Protein AF-A0A1J0GIA4-F1 (afdb_monomer_lite)

Organism: NCBI:txid1552

Secondary structure (DSSP, 8-state):
--------HHHHHHHHHHHS-HHHHHHHHTS-HHHHHHHHHHTT-------PPP--GGGGS--S--

Foldseek 3Di:
DPPPPPQDLVQLVVLCVVVVDLVRSCVVSVHDSVVSVVSCVVVVHDNDDDDDDPPDPPPPDPDPDD

pLDDT: mean 80.81, std 15.3, range [35.66, 93.69]

Sequence (66 aa):
MANVKTIDVNRAIELYEKYGSMNRAALSLGCSPVKLKQILIENKIEIKIYKAARWDTKARANKVNA

Radius of gyration: 19.79 Å; chains: 1; bounding box: 51×25×54 Å

Structure (mmCIF, N/CA/C/O backbone):
data_AF-A0A1J0GIA4-F1
#
_entry.id   AF-A0A1J0GIA4-F1
#
loop_
_atom_site.group_PDB
_atom_site.id
_atom_site.type_symbol
_atom_site.label_atom_id
_atom_site.label_alt_id
_atom_site.label_comp_id
_atom_site.label_asym_id
_atom_site.label_entity_id
_atom_site.label_seq_id
_atom_site.pdbx_PDB_ins_code
_atom_site.Cartn_x
_atom_site.Cartn_y
_atom_site.Cartn_z
_atom_site.occupancy
_atom_site.B_iso_or_equiv
_atom_site.auth_seq_id
_atom_site.auth_comp_id
_atom_site.auth_asym_id
_atom_site.auth_atom_id
_atom_site.pdbx_PDB_model_num
ATOM 1 N N . MET A 1 1 ? -21.621 15.980 4.787 1.00 35.66 1 MET A N 1
ATOM 2 C CA . MET A 1 1 ? -20.322 15.604 5.388 1.00 35.66 1 MET A CA 1
ATOM 3 C C . MET A 1 1 ? -19.909 14.268 4.802 1.00 35.66 1 MET A C 1
ATOM 5 O O . MET A 1 1 ? -20.712 13.345 4.839 1.00 35.66 1 MET A O 1
ATOM 9 N N . ALA A 1 2 ? -18.737 14.177 4.171 1.00 48.31 2 ALA A N 1
ATOM 10 C CA . ALA A 1 2 ? -18.250 12.903 3.651 1.00 48.31 2 ALA A CA 1
ATOM 11 C C . ALA A 1 2 ? -18.098 11.930 4.827 1.00 48.31 2 ALA A C 1
ATOM 13 O O . ALA A 1 2 ? -17.394 12.248 5.784 1.00 48.31 2 ALA A O 1
ATOM 14 N N . ASN A 1 3 ? -18.788 10.787 4.773 1.00 52.09 3 ASN A N 1
ATOM 15 C CA . ASN A 1 3 ? -18.585 9.697 5.720 1.00 52.09 3 ASN A CA 1
ATOM 16 C C . ASN A 1 3 ? -17.090 9.385 5.734 1.00 52.09 3 ASN A C 1
ATOM 18 O O . ASN A 1 3 ? -16.550 8.915 4.729 1.00 52.09 3 ASN A O 1
ATOM 22 N N . VAL A 1 4 ? -16.417 9.684 6.845 1.00 56.94 4 VAL A N 1
ATOM 23 C CA . VAL A 1 4 ? -15.040 9.257 7.073 1.00 56.94 4 VAL A CA 1
ATOM 24 C C . VAL A 1 4 ? -15.117 7.745 7.212 1.00 56.94 4 VAL A C 1
ATOM 26 O O . VAL A 1 4 ? -15.294 7.224 8.306 1.00 56.94 4 VAL A O 1
ATOM 29 N N . LYS A 1 5 ? -15.088 7.033 6.080 1.00 64.44 5 LYS A N 1
ATOM 30 C CA . LYS A 1 5 ? -14.938 5.584 6.074 1.00 64.44 5 LYS A CA 1
ATOM 31 C C . LYS A 1 5 ? -13.619 5.318 6.780 1.00 64.44 5 LYS A C 1
ATOM 33 O O . LYS A 1 5 ? -12.554 5.656 6.260 1.00 64.44 5 LYS A O 1
ATOM 38 N N . THR A 1 6 ? -13.711 4.797 7.994 1.00 76.00 6 THR A N 1
ATOM 39 C CA . THR A 1 6 ? -12.585 4.206 8.697 1.00 76.00 6 THR A CA 1
ATOM 40 C C . THR A 1 6 ? -12.021 3.140 7.770 1.00 76.00 6 THR A C 1
ATOM 42 O O . THR A 1 6 ? -12.709 2.198 7.381 1.00 76.00 6 THR A O 1
ATOM 45 N N . ILE A 1 7 ? -10.801 3.375 7.294 1.00 81.50 7 ILE A N 1
ATOM 46 C CA . ILE A 1 7 ? -10.121 2.429 6.420 1.00 81.50 7 ILE A CA 1
ATOM 47 C C . ILE A 1 7 ? -9.666 1.290 7.321 1.00 81.50 7 ILE A C 1
ATOM 49 O O . ILE A 1 7 ? -8.884 1.514 8.242 1.00 81.50 7 ILE A O 1
ATOM 53 N N . ASP A 1 8 ? -10.173 0.089 7.061 1.00 88.81 8 ASP A N 1
ATOM 54 C CA . ASP A 1 8 ? -9.679 -1.112 7.719 1.00 88.81 8 ASP A CA 1
ATOM 55 C C . ASP A 1 8 ? -8.233 -1.358 7.272 1.00 88.81 8 ASP A C 1
ATOM 57 O O . ASP A 1 8 ? -7.946 -1.568 6.087 1.00 88.81 8 ASP A O 1
ATOM 61 N N . VAL A 1 9 ? -7.321 -1.278 8.238 1.00 88.50 9 VAL A N 1
ATOM 62 C CA . VAL A 1 9 ? -5.886 -1.432 8.026 1.00 88.50 9 VAL A CA 1
ATOM 63 C C . VAL A 1 9 ? -5.568 -2.841 7.542 1.00 88.50 9 VAL A C 1
ATOM 65 O O . VAL A 1 9 ? -4.852 -2.974 6.557 1.00 88.50 9 VAL A O 1
ATOM 68 N N . ASN A 1 10 ? -6.148 -3.885 8.139 1.00 92.06 10 ASN A N 1
ATOM 69 C CA . ASN A 1 10 ? -5.876 -5.270 7.739 1.00 92.06 10 ASN A CA 1
ATOM 70 C C . ASN A 1 10 ? -6.273 -5.490 6.282 1.00 92.06 10 ASN A C 1
ATOM 72 O O . ASN A 1 10 ? -5.507 -6.029 5.483 1.00 92.06 10 ASN A O 1
ATOM 76 N N . ARG A 1 11 ? -7.433 -4.949 5.901 1.00 92.25 11 ARG A N 1
ATOM 77 C CA . ARG A 1 11 ? -7.896 -5.006 4.517 1.00 92.25 11 ARG A CA 1
ATOM 78 C C . ARG A 1 11 ? -6.966 -4.268 3.557 1.00 92.25 11 ARG A C 1
ATOM 80 O O . ARG A 1 11 ? -6.788 -4.696 2.416 1.00 92.25 11 ARG A O 1
ATOM 87 N N . ALA A 1 12 ? -6.382 -3.156 3.997 1.00 91.69 12 ALA A N 1
ATOM 88 C CA . ALA A 1 12 ? -5.433 -2.395 3.199 1.00 91.69 12 ALA A CA 1
ATOM 89 C C . ALA A 1 12 ? -4.141 -3.177 2.920 1.00 91.69 12 ALA A C 1
ATOM 91 O O . ALA A 1 12 ? -3.634 -3.144 1.795 1.00 91.69 12 ALA A O 1
ATOM 92 N N . ILE A 1 13 ? -3.662 -3.917 3.921 1.00 91.69 13 ILE A N 1
ATOM 93 C CA . ILE A 1 13 ? -2.479 -4.779 3.837 1.00 91.69 13 ILE A CA 1
ATOM 94 C C . ILE A 1 13 ? -2.738 -5.936 2.872 1.00 91.69 13 ILE A C 1
ATOM 96 O O . ILE A 1 13 ? -2.002 -6.089 1.898 1.00 91.69 13 ILE A O 1
ATOM 100 N N . GLU A 1 14 ? -3.842 -6.667 3.064 1.00 93.69 14 GLU A N 1
ATOM 101 C CA . GLU A 1 14 ? -4.247 -7.777 2.189 1.00 93.69 14 GLU A CA 1
ATOM 102 C C . GLU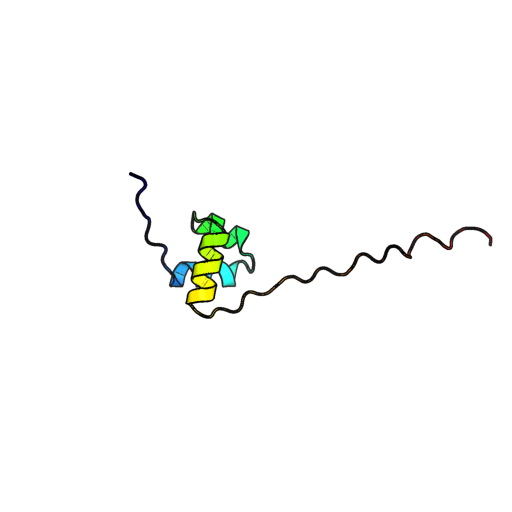 A 1 14 ? -4.312 -7.356 0.717 1.00 93.69 14 GLU A C 1
ATOM 104 O O . GLU A 1 14 ? -3.867 -8.074 -0.179 1.00 93.69 14 GLU A O 1
ATOM 109 N N . LEU A 1 15 ? -4.880 -6.178 0.441 1.00 93.06 15 LEU A N 1
ATOM 110 C CA . LEU A 1 15 ? -5.010 -5.678 -0.926 1.00 93.06 15 LEU A CA 1
ATOM 111 C C . LEU A 1 15 ? -3.664 -5.249 -1.511 1.00 93.06 15 LEU A C 1
ATOM 113 O O . LEU A 1 15 ? -3.435 -5.458 -2.706 1.00 93.06 15 LEU A O 1
ATOM 117 N N . TYR A 1 16 ? -2.776 -4.667 -0.702 1.00 92.69 16 TYR A N 1
ATOM 118 C CA . TYR A 1 16 ? -1.426 -4.334 -1.145 1.00 92.69 16 TYR A CA 1
ATOM 119 C C . TYR A 1 16 ? -0.633 -5.594 -1.505 1.00 92.69 16 TYR A C 1
ATOM 121 O O . TYR A 1 16 ? -0.051 -5.648 -2.589 1.00 92.69 16 TYR A O 1
ATOM 129 N N . GLU A 1 17 ? -0.678 -6.626 -0.662 1.00 91.12 17 GLU A N 1
ATOM 130 C CA . GLU A 1 17 ? -0.019 -7.910 -0.920 1.00 91.12 17 GLU A CA 1
ATOM 131 C C . GLU A 1 17 ? -0.609 -8.625 -2.139 1.00 91.12 17 GLU A C 1
ATOM 133 O O . GLU A 1 17 ? 0.133 -9.077 -3.011 1.00 91.12 17 GLU A O 1
ATOM 138 N N . LYS A 1 18 ? -1.943 -8.656 -2.258 1.00 92.81 18 LYS A N 1
ATOM 139 C CA . LYS A 1 18 ? -2.646 -9.295 -3.378 1.00 92.81 18 LYS A CA 1
ATOM 140 C C . LYS A 1 18 ? -2.295 -8.681 -4.730 1.00 92.81 18 LYS A C 1
ATOM 142 O O . LYS A 1 18 ? -2.168 -9.404 -5.716 1.00 92.81 18 LYS A O 1
ATOM 147 N N . TYR A 1 19 ? -2.216 -7.352 -4.814 1.00 92.44 19 TYR A N 1
ATOM 148 C CA . TYR A 1 19 ? 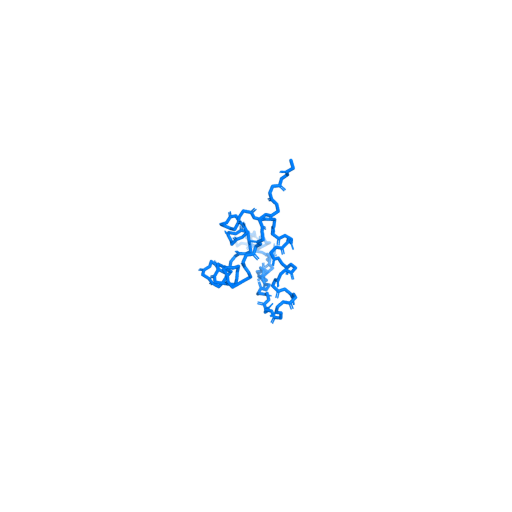-1.987 -6.668 -6.090 1.00 92.44 19 TYR A CA 1
ATOM 149 C C . TYR A 1 19 ? -0.520 -6.337 -6.361 1.00 92.44 19 TYR A C 1
ATOM 151 O O . TYR A 1 19 ? -0.171 -6.103 -7.517 1.00 92.44 19 TYR A O 1
ATOM 159 N N . GLY A 1 20 ? 0.316 -6.217 -5.328 1.00 86.94 20 GLY A N 1
ATOM 160 C CA . GLY A 1 20 ? 1.693 -5.729 -5.449 1.00 86.94 20 GLY A CA 1
ATOM 161 C C . GLY A 1 20 ? 1.804 -4.291 -5.977 1.00 86.94 20 GLY A C 1
ATOM 162 O O . GLY A 1 20 ? 2.882 -3.854 -6.373 1.00 86.94 20 GLY A O 1
ATOM 163 N N . SER A 1 21 ? 0.695 -3.546 -6.022 1.00 89.81 21 SER A N 1
ATOM 164 C CA . SER A 1 21 ? 0.609 -2.209 -6.608 1.00 89.81 21 SER A CA 1
ATOM 165 C C . SER A 1 21 ? -0.193 -1.274 -5.714 1.00 89.81 21 SER A C 1
ATOM 167 O O . SER A 1 21 ? -1.370 -1.512 -5.435 1.00 89.81 21 SER A O 1
ATOM 169 N N . MET A 1 22 ? 0.438 -0.161 -5.332 1.00 91.00 22 MET A N 1
ATOM 170 C CA . MET A 1 22 ? -0.160 0.866 -4.475 1.00 91.00 22 MET A CA 1
ATOM 171 C C . MET A 1 22 ? -1.436 1.451 -5.090 1.00 91.00 22 MET A C 1
ATOM 173 O O . MET A 1 22 ? -2.455 1.580 -4.420 1.00 91.00 22 MET A O 1
ATOM 177 N N . ASN A 1 23 ? -1.403 1.764 -6.389 1.00 92.62 23 ASN A N 1
ATOM 178 C CA . ASN A 1 23 ? -2.524 2.408 -7.075 1.00 92.62 23 ASN A CA 1
ATOM 179 C C . ASN A 1 23 ? -3.742 1.484 -7.149 1.00 92.62 23 ASN A C 1
ATOM 181 O O . ASN A 1 23 ? -4.871 1.925 -6.943 1.00 92.62 23 ASN A O 1
ATOM 185 N N . ARG A 1 24 ? -3.519 0.190 -7.410 1.00 92.38 24 ARG A N 1
ATOM 186 C CA . ARG A 1 24 ? -4.610 -0.782 -7.538 1.00 92.38 24 ARG A CA 1
ATOM 187 C C . ARG A 1 24 ? -5.240 -1.127 -6.190 1.00 92.38 24 ARG A C 1
ATOM 189 O O . ARG A 1 24 ? -6.464 -1.242 -6.101 1.00 92.38 24 ARG A O 1
ATOM 196 N N . ALA A 1 25 ? -4.422 -1.232 -5.144 1.00 93.31 25 ALA A N 1
ATOM 197 C CA . ALA A 1 25 ? -4.903 -1.407 -3.780 1.00 93.31 25 ALA A CA 1
ATOM 198 C C . ALA A 1 25 ? -5.711 -0.185 -3.307 1.00 93.31 25 ALA A C 1
ATOM 200 O O . ALA A 1 25 ? -6.832 -0.345 -2.827 1.00 93.31 25 ALA A O 1
ATOM 201 N N . ALA A 1 26 ? -5.207 1.032 -3.536 1.00 92.25 26 ALA A N 1
ATOM 202 C CA . ALA A 1 26 ? -5.882 2.273 -3.149 1.00 92.25 26 ALA A CA 1
ATOM 203 C C . ALA A 1 26 ? -7.237 2.449 -3.854 1.00 92.25 26 ALA A C 1
ATOM 205 O O . ALA A 1 26 ? -8.228 2.793 -3.211 1.00 92.25 26 ALA A O 1
ATOM 206 N N . LEU A 1 27 ? -7.307 2.122 -5.151 1.00 93.19 27 LEU A N 1
ATOM 207 C CA . LEU A 1 27 ? -8.558 2.139 -5.913 1.00 93.19 27 LEU A CA 1
ATOM 208 C C . LEU A 1 27 ? -9.595 1.168 -5.328 1.00 93.19 27 LEU A C 1
ATOM 210 O O . LEU A 1 27 ? -10.762 1.522 -5.194 1.00 93.19 27 LEU A O 1
ATOM 214 N N . SER A 1 28 ? -9.159 -0.031 -4.934 1.00 91.31 28 SER A N 1
ATOM 215 C CA . SER A 1 28 ? -10.036 -1.054 -4.346 1.00 91.31 28 SER A CA 1
ATOM 216 C C . SER A 1 28 ? -10.536 -0.670 -2.946 1.00 91.31 28 SER A C 1
ATOM 218 O O . SER A 1 28 ? -11.646 -1.035 -2.571 1.00 91.31 28 SER A O 1
ATOM 22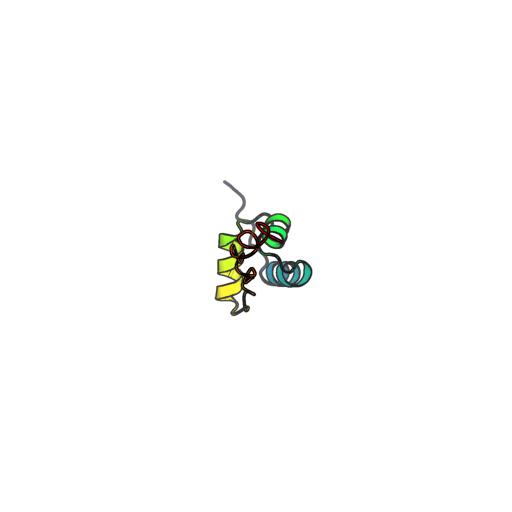0 N N . LEU A 1 29 ? -9.739 0.087 -2.185 1.00 89.44 29 LEU A N 1
ATOM 221 C CA . LEU A 1 29 ? -10.115 0.648 -0.878 1.00 89.44 29 LEU A CA 1
ATOM 222 C C . LEU A 1 29 ? -10.954 1.927 -0.988 1.00 89.44 29 LEU A C 1
ATOM 224 O O . LEU A 1 29 ? -11.555 2.350 -0.001 1.00 89.44 29 LEU A O 1
ATOM 228 N N . GLY A 1 30 ? -10.982 2.565 -2.160 1.00 89.38 30 GLY A N 1
ATOM 229 C CA . GLY A 1 30 ? -11.597 3.878 -2.341 1.00 89.38 30 GLY A CA 1
ATOM 230 C C . GLY A 1 30 ? -10.849 4.997 -1.609 1.00 89.38 30 GLY A C 1
ATOM 231 O O . GLY A 1 30 ? -11.477 5.940 -1.129 1.00 89.38 30 GLY A O 1
ATOM 232 N N . CYS A 1 31 ? -9.521 4.895 -1.486 1.00 89.94 31 CYS A N 1
ATOM 233 C CA . CYS A 1 31 ? -8.675 5.903 -0.846 1.00 89.94 31 CYS A CA 1
ATOM 234 C C . CYS A 1 31 ? -7.590 6.429 -1.798 1.00 89.94 31 CYS A C 1
ATOM 236 O O . CYS A 1 31 ? -7.358 5.883 -2.877 1.00 89.94 31 CYS A O 1
ATOM 238 N N . SER A 1 32 ? -6.919 7.522 -1.419 1.00 91.44 32 SER A N 1
ATOM 239 C CA . SER A 1 32 ? -5.793 8.026 -2.206 1.00 91.44 32 SER A CA 1
ATOM 240 C C . SER A 1 32 ? -4.546 7.149 -1.995 1.00 91.44 32 SER A C 1
ATOM 242 O O . SER A 1 32 ? -4.306 6.682 -0.877 1.00 91.44 32 SER A O 1
ATOM 244 N N . PRO A 1 33 ? -3.687 6.968 -3.018 1.00 91.81 33 PRO A N 1
ATOM 245 C CA . PRO A 1 33 ? -2.442 6.207 -2.878 1.00 91.81 33 PRO A CA 1
ATOM 246 C C . PRO A 1 33 ? -1.508 6.763 -1.796 1.00 91.81 33 PRO A C 1
ATOM 248 O O . PRO A 1 33 ? -0.798 6.008 -1.140 1.00 91.81 33 PRO A O 1
ATOM 251 N N . VAL A 1 34 ? -1.533 8.082 -1.579 1.00 93.06 34 VAL A N 1
ATOM 252 C CA . VAL A 1 34 ? -0.769 8.751 -0.515 1.00 93.06 34 VAL A CA 1
ATOM 253 C C . VAL A 1 34 ? -1.256 8.308 0.863 1.00 93.06 34 VAL A C 1
ATOM 255 O O . VAL A 1 34 ? -0.441 8.003 1.730 1.00 93.06 34 VAL A O 1
ATOM 258 N N . LYS A 1 35 ? -2.577 8.213 1.049 1.00 91.25 35 LYS A N 1
ATOM 259 C CA . LYS A 1 35 ? -3.168 7.769 2.311 1.00 91.25 35 LYS A CA 1
ATOM 260 C C . LYS A 1 35 ? -2.894 6.291 2.568 1.00 91.25 35 LYS A C 1
ATOM 262 O O . LYS A 1 35 ? -2.525 5.931 3.679 1.00 91.25 35 LYS A O 1
ATOM 267 N N . LEU A 1 36 ? -2.986 5.450 1.536 1.00 91.94 36 LEU A N 1
ATOM 268 C CA . LEU A 1 36 ? -2.582 4.047 1.641 1.00 91.94 36 LEU A CA 1
ATOM 269 C C . LEU A 1 36 ? -1.100 3.915 2.023 1.00 91.94 36 LEU A C 1
ATOM 271 O O . LEU A 1 36 ? -0.760 3.139 2.908 1.00 91.94 36 LEU A O 1
ATOM 275 N N . LYS A 1 37 ? -0.224 4.716 1.408 1.00 92.06 37 LYS A N 1
ATOM 276 C CA . LYS A 1 37 ? 1.205 4.744 1.735 1.00 92.06 37 LYS A CA 1
ATOM 277 C C . LYS A 1 37 ? 1.458 5.113 3.200 1.00 92.06 37 LYS A C 1
ATOM 279 O O . LYS A 1 37 ? 2.289 4.469 3.829 1.00 92.06 37 LYS A O 1
ATOM 284 N N . GLN A 1 38 ? 0.761 6.117 3.737 1.00 92.12 38 GLN A N 1
ATOM 285 C CA . GLN A 1 38 ? 0.865 6.486 5.155 1.00 92.12 38 GLN A CA 1
ATOM 286 C C . GLN A 1 38 ? 0.464 5.325 6.067 1.00 92.12 38 GLN A C 1
ATOM 288 O O . GLN A 1 38 ? 1.251 4.952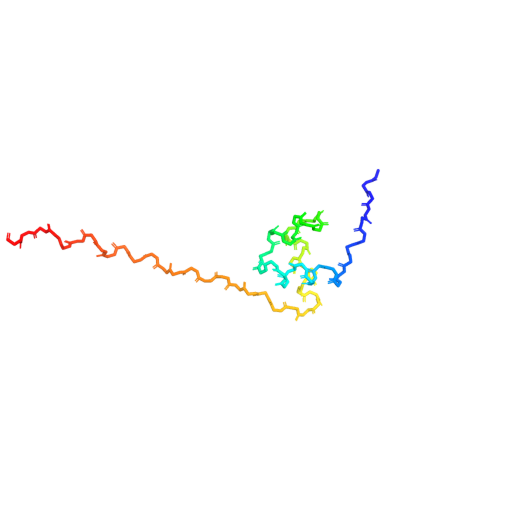 6.929 1.00 92.12 38 GLN A O 1
ATOM 293 N N . ILE A 1 39 ? -0.681 4.687 5.798 1.00 90.81 39 ILE A N 1
ATOM 294 C CA . ILE A 1 39 ? -1.155 3.526 6.568 1.00 90.81 39 ILE A CA 1
ATOM 295 C C . ILE A 1 39 ? -0.107 2.405 6.563 1.00 90.81 39 ILE A C 1
ATOM 297 O O . ILE A 1 39 ? 0.217 1.863 7.616 1.00 90.81 39 ILE A O 1
ATOM 301 N N . LEU A 1 40 ? 0.459 2.067 5.401 1.00 91.00 40 LEU A N 1
ATOM 302 C CA . LEU A 1 40 ? 1.471 1.009 5.306 1.00 91.00 40 LEU A CA 1
ATOM 303 C C . LEU A 1 40 ? 2.755 1.361 6.080 1.00 91.00 40 LEU A C 1
ATOM 305 O O . LEU A 1 40 ? 3.307 0.499 6.758 1.00 91.00 40 LEU A O 1
ATOM 309 N N . ILE A 1 41 ? 3.207 2.620 6.029 1.00 91.75 41 ILE A N 1
ATOM 310 C CA . ILE A 1 41 ? 4.393 3.086 6.771 1.00 91.75 41 ILE A CA 1
ATOM 311 C C . ILE A 1 41 ? 4.147 3.054 8.284 1.00 91.75 41 ILE A C 1
ATOM 313 O O . ILE A 1 41 ? 4.991 2.556 9.026 1.00 91.75 41 ILE A O 1
ATOM 317 N N . GLU A 1 42 ? 2.995 3.548 8.742 1.00 92.38 42 GLU A N 1
ATOM 318 C CA . GLU A 1 42 ? 2.605 3.546 10.159 1.00 92.38 42 GLU A CA 1
ATOM 319 C C . GLU A 1 42 ? 2.545 2.121 10.729 1.00 92.38 42 GLU A C 1
ATOM 321 O O . GLU A 1 42 ? 2.943 1.890 11.869 1.00 92.38 42 GLU A O 1
ATOM 326 N N . ASN A 1 43 ? 2.140 1.150 9.905 1.00 89.75 43 ASN A N 1
ATOM 327 C CA . ASN A 1 43 ? 2.086 -0.270 10.259 1.00 89.75 43 ASN A CA 1
ATOM 328 C C . ASN A 1 43 ? 3.390 -1.037 9.963 1.00 89.75 43 ASN A C 1
ATOM 330 O O . ASN A 1 43 ? 3.406 -2.262 10.042 1.00 89.75 43 ASN A O 1
ATOM 334 N N . LYS A 1 44 ? 4.494 -0.336 9.661 1.00 90.12 44 LYS A N 1
ATOM 335 C CA . LYS A 1 44 ? 5.836 -0.907 9.420 1.00 90.12 44 LYS A CA 1
ATOM 336 C C . LYS A 1 44 ? 5.909 -1.916 8.264 1.00 90.12 44 LYS A C 1
ATOM 338 O O . LYS A 1 44 ? 6.712 -2.844 8.300 1.00 90.12 44 LYS A O 1
ATOM 343 N N . ILE A 1 45 ? 5.102 -1.726 7.223 1.00 87.88 45 ILE A N 1
ATOM 344 C CA . ILE A 1 45 ? 5.120 -2.589 6.038 1.00 87.88 45 ILE A CA 1
ATOM 345 C C . ILE A 1 45 ? 6.128 -2.067 5.026 1.00 87.88 45 ILE A C 1
ATOM 347 O O . ILE A 1 45 ? 6.109 -0.896 4.638 1.00 87.88 45 ILE A O 1
ATOM 351 N N . GLU A 1 46 ? 6.997 -2.960 4.564 1.00 85.06 46 GLU A N 1
ATOM 352 C CA . GLU A 1 46 ? 7.989 -2.646 3.546 1.00 85.06 46 GLU A CA 1
ATOM 353 C C . GLU A 1 46 ? 7.328 -2.399 2.187 1.00 85.06 46 GLU A C 1
ATOM 355 O O . GLU A 1 46 ? 6.734 -3.282 1.564 1.00 85.06 46 GLU A O 1
ATOM 360 N N . ILE A 1 47 ? 7.466 -1.171 1.693 1.00 86.19 47 ILE A N 1
ATOM 361 C CA . ILE A 1 47 ? 6.973 -0.799 0.372 1.00 86.19 47 ILE A CA 1
ATOM 362 C C . ILE A 1 47 ? 8.040 -1.158 -0.656 1.00 86.19 47 ILE A C 1
ATOM 364 O O . ILE A 1 47 ? 9.105 -0.540 -0.710 1.00 86.19 47 ILE A O 1
ATOM 368 N N . LYS A 1 48 ? 7.732 -2.121 -1.526 1.00 81.50 48 LYS A N 1
ATOM 369 C CA . LYS A 1 48 ? 8.622 -2.512 -2.624 1.00 81.50 48 LYS A CA 1
ATOM 370 C C . LYS A 1 48 ? 8.715 -1.375 -3.640 1.00 81.50 48 LYS A C 1
ATOM 372 O O . LYS A 1 48 ? 7.759 -1.084 -4.360 1.00 81.50 48 LYS A O 1
ATOM 377 N N . ILE A 1 49 ? 9.873 -0.723 -3.700 1.00 79.31 49 ILE A N 1
ATOM 378 C CA . ILE A 1 49 ? 10.150 0.317 -4.692 1.00 79.31 49 ILE A CA 1
ATOM 379 C C . ILE A 1 49 ? 10.506 -0.373 -6.008 1.00 79.31 49 ILE A C 1
ATOM 381 O O . ILE A 1 49 ? 11.516 -1.070 -6.105 1.00 79.31 49 ILE A O 1
ATOM 385 N N . TYR A 1 50 ? 9.686 -0.168 -7.037 1.00 79.88 50 TYR A N 1
ATOM 386 C CA . TYR A 1 50 ? 10.030 -0.603 -8.386 1.00 79.88 50 TYR A CA 1
ATOM 387 C C . TYR A 1 50 ? 11.197 0.237 -8.919 1.00 79.88 50 TYR A C 1
ATOM 389 O O . TYR A 1 50 ? 11.087 1.457 -9.049 1.00 79.88 50 TYR A O 1
ATOM 397 N N . LYS A 1 51 ? 12.316 -0.416 -9.245 1.00 78.94 51 LYS A N 1
ATOM 398 C CA . LYS A 1 51 ? 13.470 0.207 -9.899 1.00 78.94 51 LYS A CA 1
ATOM 399 C C . LYS A 1 51 ? 13.470 -0.198 -11.369 1.00 78.94 51 LYS A C 1
ATOM 401 O O . LYS A 1 51 ? 13.852 -1.316 -11.701 1.00 78.94 51 LYS A O 1
ATOM 406 N N . ALA A 1 52 ? 13.033 0.707 -12.242 1.00 78.69 52 ALA A N 1
ATOM 407 C CA . ALA A 1 52 ? 13.107 0.480 -13.680 1.00 78.69 52 ALA A CA 1
ATOM 408 C C . ALA A 1 52 ? 14.571 0.319 -14.123 1.00 78.69 52 ALA A C 1
ATOM 410 O O . ALA A 1 52 ? 15.466 1.002 -13.607 1.00 78.69 52 ALA A O 1
ATOM 411 N N . ALA A 1 53 ? 14.807 -0.558 -15.101 1.00 81.56 53 ALA A N 1
ATOM 412 C CA . ALA A 1 53 ? 16.087 -0.605 -15.790 1.00 81.56 53 ALA A CA 1
ATOM 413 C C . ALA A 1 53 ? 16.358 0.765 -16.428 1.00 81.56 53 ALA A C 1
ATOM 415 O O . ALA A 1 53 ? 15.463 1.375 -17.020 1.00 81.56 53 ALA A O 1
ATOM 416 N N . ARG A 1 54 ? 17.586 1.272 -16.282 1.00 81.38 54 ARG A N 1
ATOM 417 C CA . ARG A 1 54 ? 17.984 2.505 -16.965 1.00 81.38 54 ARG A CA 1
ATOM 418 C C . ARG A 1 54 ? 17.911 2.253 -18.465 1.00 81.38 54 ARG A C 1
ATOM 420 O O . ARG A 1 54 ? 18.463 1.268 -18.946 1.00 81.38 54 ARG A O 1
ATOM 427 N N . TRP A 1 55 ? 17.233 3.140 -19.182 1.00 73.25 55 TRP A N 1
ATOM 428 C CA . TRP A 1 55 ? 17.220 3.097 -20.635 1.00 73.25 55 TRP A CA 1
ATOM 429 C C . TRP A 1 55 ? 18.636 3.409 -21.121 1.00 73.25 55 TRP A C 1
ATOM 431 O O . TRP A 1 55 ? 19.103 4.539 -20.983 1.00 73.25 55 TRP A O 1
ATOM 441 N N . ASP A 1 56 ? 19.347 2.400 -21.617 1.00 72.44 56 ASP A N 1
ATOM 442 C CA . ASP A 1 56 ? 20.659 2.610 -22.219 1.00 72.44 56 ASP A CA 1
ATOM 443 C C . ASP A 1 56 ? 20.456 3.174 -23.631 1.00 72.44 56 ASP A C 1
ATOM 445 O O . ASP A 1 56 ? 19.970 2.497 -24.538 1.00 72.44 56 ASP A O 1
ATOM 449 N N . THR A 1 57 ? 20.764 4.455 -23.811 1.00 69.50 57 THR A N 1
ATOM 450 C CA . THR A 1 57 ? 20.622 5.166 -25.089 1.00 69.50 57 THR A CA 1
ATOM 451 C C . THR A 1 57 ? 21.753 4.852 -26.074 1.00 69.50 57 THR A C 1
ATOM 453 O O . THR A 1 57 ? 21.729 5.343 -27.203 1.00 69.50 57 THR A O 1
ATOM 456 N N . LYS A 1 58 ? 22.730 4.006 -25.710 1.00 66.50 58 LYS A N 1
ATOM 457 C CA . LYS A 1 58 ? 23.905 3.705 -26.550 1.00 66.50 58 LYS A CA 1
ATOM 458 C C . LYS A 1 58 ? 23.652 2.757 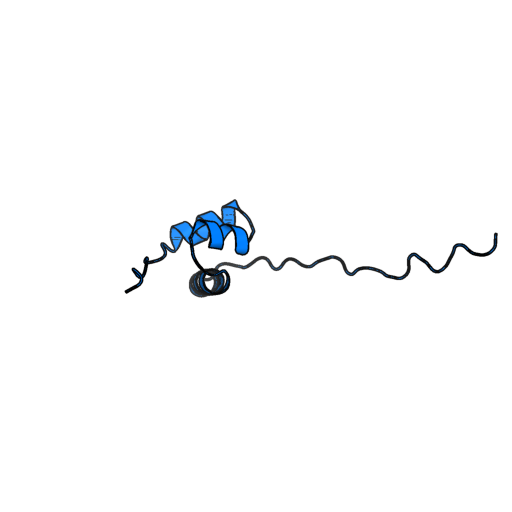-27.731 1.00 66.50 58 LYS A C 1
ATOM 460 O O . LYS A 1 58 ? 24.554 2.542 -28.535 1.00 66.50 58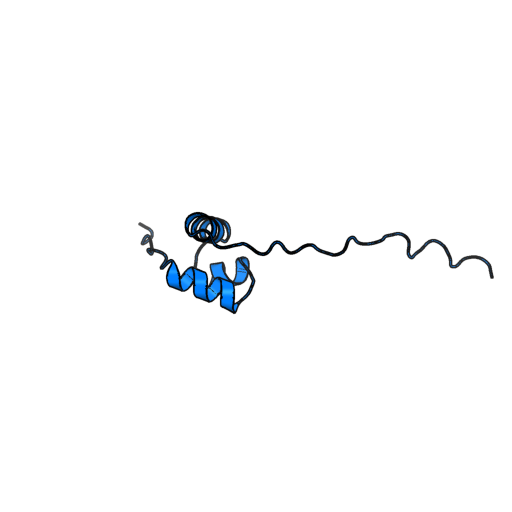 LYS A O 1
ATOM 465 N N . ALA A 1 59 ? 22.440 2.235 -27.914 1.00 59.53 59 ALA A N 1
ATOM 466 C CA . ALA A 1 59 ? 22.151 1.229 -28.944 1.00 59.53 59 ALA A CA 1
ATOM 467 C C . ALA A 1 59 ? 22.034 1.749 -30.401 1.00 59.53 59 ALA A C 1
ATOM 469 O O . ALA A 1 59 ? 21.690 0.966 -31.285 1.00 59.53 59 ALA A O 1
ATOM 470 N N . ARG A 1 60 ? 22.301 3.034 -30.703 1.00 55.31 60 ARG A N 1
ATOM 471 C CA . ARG A 1 60 ? 22.058 3.604 -32.054 1.00 55.31 60 ARG A CA 1
ATOM 472 C C . ARG A 1 60 ? 23.279 4.178 -32.794 1.00 55.31 60 ARG A C 1
ATOM 474 O O . ARG A 1 60 ? 23.097 4.730 -33.871 1.00 55.31 60 ARG A O 1
ATOM 481 N N . ALA A 1 61 ? 24.503 4.055 -32.275 1.00 57.34 61 ALA A N 1
ATOM 482 C CA . ALA A 1 61 ? 25.667 4.710 -32.898 1.00 57.34 61 ALA A CA 1
ATOM 483 C C . ALA A 1 61 ? 26.457 3.862 -33.921 1.00 57.34 61 ALA A C 1
ATOM 485 O O . ALA A 1 61 ? 27.138 4.445 -34.753 1.00 57.34 61 ALA A O 1
ATOM 486 N N . ASN A 1 62 ? 26.348 2.527 -33.933 1.00 56.38 62 ASN A N 1
ATOM 487 C CA . ASN A 1 62 ? 27.137 1.678 -34.846 1.00 56.38 62 ASN A CA 1
ATOM 488 C C . ASN A 1 62 ? 26.255 0.884 -35.820 1.00 56.38 62 ASN A C 1
ATOM 490 O O . ASN A 1 62 ? 26.017 -0.306 -35.633 1.00 56.38 62 ASN A O 1
ATOM 494 N N . LYS A 1 63 ? 25.769 1.548 -36.873 1.00 56.09 63 LYS A N 1
ATOM 495 C CA . LYS A 1 63 ? 25.305 0.903 -38.121 1.00 56.09 63 LYS A CA 1
ATOM 496 C C . LYS A 1 63 ? 25.622 1.761 -39.351 1.00 56.09 63 LYS A C 1
ATOM 498 O O . LYS A 1 63 ? 24.800 1.878 -40.253 1.00 56.09 63 LYS A O 1
ATOM 503 N N . VAL A 1 64 ? 26.791 2.395 -39.384 1.00 58.00 64 VAL A N 1
ATOM 504 C CA . VAL A 1 64 ? 27.261 3.066 -40.600 1.00 58.00 64 VAL A CA 1
ATOM 505 C C . VAL A 1 64 ? 28.713 2.661 -40.838 1.00 58.00 64 VAL A C 1
ATOM 507 O O . VAL A 1 64 ? 29.569 2.936 -40.003 1.00 58.00 64 VAL A O 1
ATOM 510 N N . ASN A 1 65 ? 28.917 2.009 -41.987 1.00 50.25 65 ASN A N 1
ATOM 511 C CA . ASN A 1 65 ? 30.165 1.570 -42.625 1.00 50.25 65 ASN A CA 1
ATOM 512 C C . ASN A 1 65 ? 30.662 0.156 -42.266 1.00 50.25 65 ASN A C 1
ATOM 514 O O . ASN A 1 65 ? 31.655 -0.014 -41.562 1.00 50.25 65 ASN A O 1
ATOM 518 N N . ALA A 1 66 ? 29.952 -0.843 -42.805 1.00 41.50 66 ALA A N 1
ATOM 519 C CA . ALA A 1 66 ? 30.578 -2.029 -43.396 1.00 41.50 66 ALA A CA 1
ATOM 520 C C . ALA A 1 66 ? 30.752 -1.779 -44.902 1.00 41.50 66 ALA A C 1
ATOM 522 O O . ALA A 1 66 ? 29.914 -1.015 -45.441 1.00 41.50 66 ALA A O 1
#